Protein AF-A0A962SIF8-F1 (afdb_monomer_lite)

pLDDT: mean 81.46, std 10.1, range [56.31, 92.62]

Sequence (69 aa):
MLEEQLIKAAKGLALIVPAIFLLRWFLSRKAGSPEEWGERHIEDLKRRLASGEIDQESFERQVRDIRES

Secondary structure (DSSP, 8-state):
-HHHHHHHHHHHHHHHHHHHHHHHHHHHHHS--HHHHHHHHHHHHHHHHHTTSS-HHHHHHHHHHHHH-

Radius of gyration: 23.16 Å; chains: 1; bounding box: 43×23×60 Å

Structure (mmCIF, N/CA/C/O backbone):
data_AF-A0A962SIF8-F1
#
_entry.id   AF-A0A962SIF8-F1
#
loop_
_atom_site.group_PDB
_atom_site.id
_atom_site.type_symbol
_atom_site.label_atom_id
_atom_site.label_alt_id
_atom_site.label_comp_id
_atom_site.label_asym_id
_atom_site.label_entity_id
_atom_site.label_seq_id
_atom_site.pdbx_PDB_ins_code
_atom_site.Cartn_x
_atom_site.Cartn_y
_atom_site.Cartn_z
_atom_site.occupancy
_atom_site.B_iso_or_equiv
_atom_site.auth_seq_id
_atom_site.auth_comp_id
_atom_site.auth_asym_id
_atom_site.auth_atom_id
_atom_site.pdbx_PDB_model_num
ATOM 1 N N . MET A 1 1 ? 28.836 -2.885 -35.959 1.00 61.00 1 MET A N 1
ATOM 2 C CA . MET A 1 1 ? 28.854 -3.666 -34.697 1.00 61.00 1 MET A CA 1
ATOM 3 C C . MET A 1 1 ? 28.161 -2.964 -33.526 1.00 61.00 1 MET A C 1
ATOM 5 O O . MET A 1 1 ? 27.212 -3.539 -33.012 1.00 61.00 1 MET A O 1
ATOM 9 N N . LEU A 1 2 ? 28.572 -1.761 -33.086 1.00 67.75 2 LEU A N 1
ATOM 10 C CA . LEU A 1 2 ? 27.911 -1.074 -31.952 1.00 67.75 2 LEU A CA 1
ATOM 11 C C . LEU A 1 2 ? 26.470 -0.632 -32.266 1.00 67.75 2 LEU A C 1
ATOM 13 O O . LEU A 1 2 ? 25.587 -0.801 -31.432 1.00 67.75 2 LEU A O 1
ATOM 17 N N . GLU A 1 3 ? 26.208 -0.143 -33.480 1.00 70.25 3 GLU A N 1
ATOM 18 C CA . GLU A 1 3 ? 24.868 0.305 -33.897 1.00 70.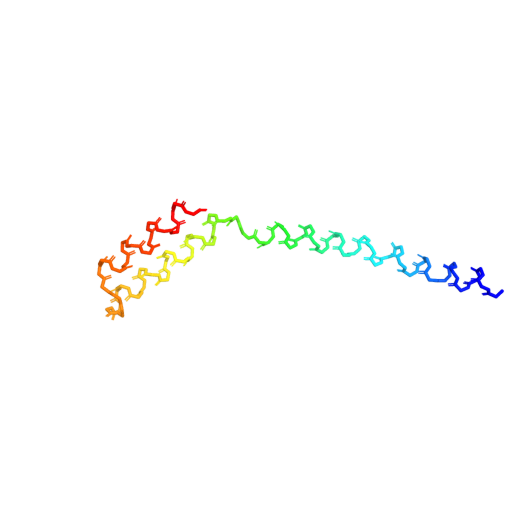25 3 GLU A CA 1
ATOM 19 C C . GLU A 1 3 ? 23.847 -0.840 -33.960 1.00 70.25 3 GLU A C 1
ATOM 21 O O . GLU A 1 3 ? 22.713 -0.691 -33.516 1.00 70.25 3 GLU A O 1
ATOM 26 N N . GLU A 1 4 ? 24.249 -2.023 -34.427 1.00 76.44 4 GLU A N 1
ATOM 27 C CA . GLU A 1 4 ? 23.372 -3.202 -34.485 1.00 76.44 4 GLU A CA 1
ATOM 28 C C . GLU A 1 4 ? 23.005 -3.713 -33.087 1.00 76.44 4 GLU A C 1
ATOM 30 O O . GLU A 1 4 ? 21.854 -4.075 -32.837 1.00 76.44 4 GLU A O 1
ATOM 35 N N . GLN A 1 5 ? 23.966 -3.693 -32.157 1.00 72.56 5 GLN A N 1
ATOM 36 C CA . GLN A 1 5 ? 23.735 -4.021 -30.748 1.00 72.56 5 GLN A CA 1
ATOM 37 C C . GLN A 1 5 ? 22.781 -3.006 -30.103 1.00 72.56 5 GLN A C 1
ATOM 39 O O . GLN A 1 5 ? 21.856 -3.399 -29.392 1.00 72.56 5 GLN A O 1
ATOM 44 N N . LEU A 1 6 ? 22.954 -1.714 -30.406 1.00 77.56 6 LEU A N 1
ATOM 45 C CA . LEU A 1 6 ? 22.101 -0.638 -29.903 1.00 77.56 6 LEU A CA 1
ATOM 46 C C . LEU A 1 6 ? 20.661 -0.769 -30.417 1.00 77.56 6 LEU A C 1
ATOM 48 O O . LEU A 1 6 ? 19.718 -0.663 -29.639 1.00 77.56 6 LEU A O 1
ATOM 52 N N . ILE A 1 7 ? 20.479 -1.077 -31.703 1.00 78.94 7 ILE A N 1
ATOM 53 C CA . ILE A 1 7 ? 19.157 -1.282 -32.313 1.00 78.94 7 ILE A CA 1
ATOM 54 C C . ILE A 1 7 ? 18.475 -2.529 -31.735 1.00 78.94 7 ILE A C 1
ATOM 56 O O . ILE A 1 7 ? 17.270 -2.514 -31.468 1.00 78.94 7 ILE A O 1
ATOM 60 N N . LYS A 1 8 ? 19.228 -3.610 -31.502 1.00 76.75 8 LYS A N 1
ATOM 61 C CA . LYS A 1 8 ? 18.701 -4.840 -30.894 1.00 76.75 8 LYS A CA 1
ATOM 62 C C . LYS A 1 8 ? 18.280 -4.613 -29.438 1.00 76.75 8 LYS A C 1
ATOM 64 O O . LYS A 1 8 ? 17.204 -5.060 -29.043 1.00 76.75 8 LYS A O 1
ATOM 69 N N . ALA A 1 9 ? 19.075 -3.862 -28.674 1.00 77.19 9 ALA A N 1
ATOM 70 C CA . ALA A 1 9 ? 18.746 -3.458 -27.309 1.00 77.19 9 ALA A CA 1
ATOM 71 C C . ALA A 1 9 ? 17.534 -2.508 -27.261 1.00 77.19 9 ALA A C 1
ATOM 73 O O . ALA A 1 9 ? 16.621 -2.715 -26.462 1.00 77.19 9 ALA A O 1
ATOM 74 N N . ALA A 1 10 ? 17.475 -1.518 -28.156 1.00 78.69 10 ALA A N 1
ATOM 75 C CA . ALA A 1 10 ? 16.380 -0.553 -28.240 1.00 78.69 10 ALA A CA 1
ATOM 76 C C . ALA A 1 10 ? 15.035 -1.221 -28.563 1.00 78.69 10 ALA A C 1
ATOM 78 O O . ALA A 1 10 ? 14.022 -0.892 -27.949 1.00 78.69 10 ALA A O 1
ATOM 79 N N . LYS A 1 11 ? 15.020 -2.213 -29.464 1.00 79.75 11 LYS A N 1
ATOM 80 C CA . LYS A 1 11 ? 13.815 -3.008 -29.759 1.00 79.75 11 LYS A CA 1
ATOM 81 C C . LYS A 1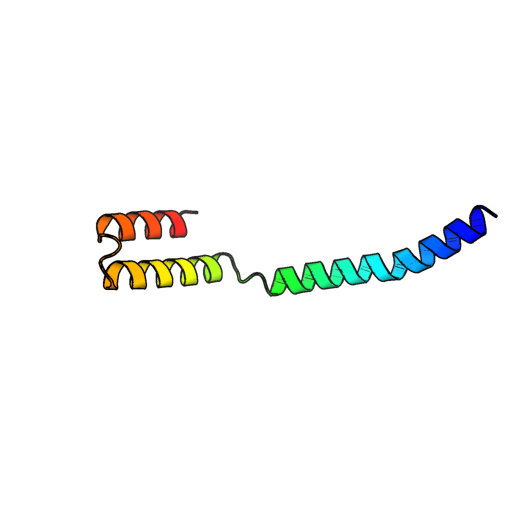 11 ? 13.326 -3.809 -28.547 1.00 79.75 11 LYS A C 1
ATOM 83 O O . LYS A 1 11 ? 12.121 -3.916 -28.348 1.00 79.75 11 LYS A O 1
ATOM 88 N N . GLY A 1 12 ? 14.239 -4.337 -27.729 1.00 74.56 12 GLY A N 1
ATOM 89 C CA . GLY A 1 12 ? 13.886 -5.011 -26.475 1.00 74.56 12 GLY A CA 1
ATOM 90 C C . GLY A 1 12 ? 13.305 -4.045 -25.438 1.00 74.56 12 GLY A C 1
ATOM 91 O O . GLY A 1 12 ? 12.252 -4.305 -24.857 1.00 74.56 12 GLY A O 1
ATOM 92 N N . LEU A 1 13 ? 13.943 -2.886 -25.260 1.00 80.19 13 LEU A N 1
ATOM 93 C CA . LEU A 1 13 ? 13.483 -1.840 -24.341 1.00 80.19 13 LEU A CA 1
ATOM 94 C C . LEU A 1 13 ? 12.117 -1.261 -24.729 1.00 80.19 13 LEU A C 1
ATOM 96 O O . LEU A 1 13 ? 11.307 -0.984 -23.844 1.00 80.19 13 LEU A O 1
ATOM 100 N N . ALA A 1 14 ? 11.828 -1.147 -26.027 1.00 82.69 14 ALA A N 1
ATOM 101 C CA . ALA A 1 14 ? 10.554 -0.639 -26.534 1.00 82.69 14 ALA A CA 1
ATOM 102 C C . ALA A 1 14 ? 9.335 -1.476 -26.102 1.00 82.69 14 ALA A C 1
ATOM 104 O O . ALA A 1 14 ? 8.232 -0.943 -26.064 1.00 82.69 14 ALA A O 1
ATOM 105 N N . LEU A 1 15 ? 9.515 -2.754 -25.745 1.00 81.50 15 LEU A N 1
ATOM 106 C CA . LEU A 1 15 ? 8.454 -3.598 -25.176 1.00 81.50 15 LEU A CA 1
ATOM 107 C C . LEU A 1 15 ? 8.412 -3.537 -23.645 1.00 81.50 15 LEU A C 1
ATOM 109 O O . LEU A 1 15 ? 7.337 -3.546 -23.049 1.00 81.50 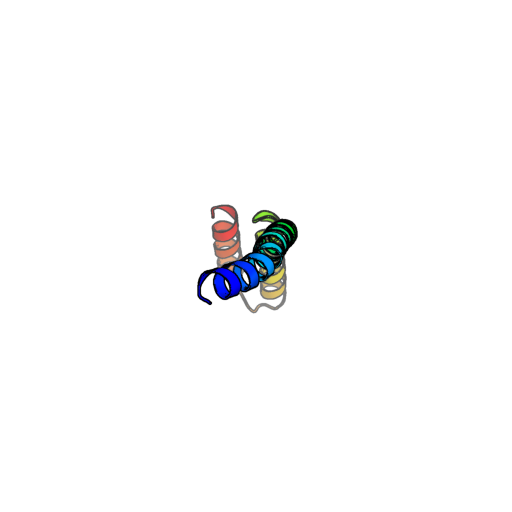15 LEU A O 1
ATOM 113 N N . ILE A 1 16 ? 9.577 -3.450 -23.003 1.00 85.19 16 ILE A N 1
ATOM 114 C CA . ILE A 1 16 ? 9.700 -3.475 -21.541 1.00 85.19 16 ILE A CA 1
ATOM 115 C C . ILE A 1 16 ? 9.135 -2.195 -20.916 1.00 85.19 16 ILE A C 1
ATOM 117 O O . ILE A 1 16 ? 8.376 -2.267 -19.953 1.00 85.19 16 ILE A O 1
ATOM 121 N N . VAL A 1 17 ? 9.461 -1.026 -21.471 1.00 88.56 17 VAL A N 1
ATOM 122 C CA . VAL A 1 17 ? 9.009 0.271 -20.942 1.00 88.56 17 VAL A CA 1
ATOM 123 C C . VAL A 1 17 ? 7.474 0.377 -20.882 1.00 88.56 17 VAL A C 1
ATOM 125 O O . VAL A 1 17 ? 6.954 0.643 -19.796 1.00 88.56 17 VAL A O 1
ATOM 128 N N . PRO A 1 18 ? 6.710 0.124 -21.966 1.00 88.12 18 PRO A N 1
ATOM 129 C CA . PRO A 1 18 ? 5.251 0.169 -21.900 1.00 88.12 18 PRO A CA 1
ATOM 130 C C . PRO A 1 18 ? 4.658 -0.953 -21.040 1.00 88.12 18 PRO A C 1
ATOM 132 O O . PRO A 1 18 ? 3.656 -0.720 -20.368 1.00 88.12 18 PRO A O 1
ATOM 135 N N . ALA A 1 19 ? 5.275 -2.139 -20.986 1.00 89.06 19 ALA A N 1
ATOM 136 C CA . ALA A 1 19 ? 4.819 -3.212 -20.102 1.00 89.06 19 ALA A CA 1
ATOM 137 C C . ALA A 1 19 ? 4.939 -2.824 -18.618 1.00 89.06 19 ALA A C 1
ATOM 139 O O . ALA A 1 19 ? 3.984 -2.992 -17.860 1.00 89.06 19 ALA A O 1
ATOM 140 N N . ILE A 1 20 ? 6.071 -2.240 -18.208 1.00 89.06 20 ILE A N 1
ATOM 141 C CA . ILE A 1 20 ? 6.264 -1.723 -16.846 1.00 89.06 20 ILE A CA 1
ATOM 142 C C . ILE A 1 20 ? 5.287 -0.580 -16.567 1.00 89.06 20 ILE A C 1
ATOM 144 O O . ILE A 1 20 ? 4.712 -0.523 -15.483 1.00 89.06 20 ILE A O 1
ATOM 148 N N . PHE A 1 21 ? 5.057 0.308 -17.536 1.00 91.31 21 PHE A N 1
ATOM 149 C CA . PHE A 1 21 ? 4.118 1.418 -17.385 1.00 91.31 21 PHE A CA 1
ATOM 150 C C . PHE A 1 21 ? 2.674 0.932 -17.181 1.00 91.31 21 PHE A C 1
ATOM 152 O O . PHE A 1 21 ? 1.984 1.398 -16.275 1.00 91.31 21 PHE A O 1
ATOM 159 N N . LEU A 1 22 ? 2.234 -0.060 -17.960 1.00 89.19 22 LEU A N 1
ATOM 160 C CA . LEU A 1 22 ? 0.925 -0.696 -17.800 1.00 89.19 22 LEU A CA 1
ATOM 161 C C . LEU A 1 22 ? 0.817 -1.452 -16.477 1.00 89.19 22 LEU A C 1
ATOM 163 O O . LEU A 1 22 ? -0.206 -1.348 -15.806 1.00 89.19 22 LEU A O 1
ATOM 167 N N . LEU A 1 23 ? 1.868 -2.165 -16.066 1.00 87.75 23 LEU A N 1
ATOM 168 C CA . LEU A 1 23 ? 1.900 -2.857 -14.780 1.00 87.75 23 LEU A CA 1
ATOM 169 C C . LEU A 1 23 ? 1.815 -1.861 -13.616 1.00 87.75 23 LEU A C 1
ATOM 171 O O . LEU A 1 23 ? 1.010 -2.045 -12.709 1.00 87.75 23 LEU A O 1
ATOM 175 N N . ARG A 1 24 ? 2.590 -0.772 -13.668 1.00 83.75 24 ARG A N 1
ATOM 176 C CA . ARG A 1 24 ? 2.553 0.335 -12.701 1.00 83.75 24 ARG A CA 1
ATOM 177 C C . ARG A 1 24 ? 1.156 0.944 -12.628 1.00 83.75 24 ARG A C 1
ATOM 179 O O . ARG A 1 24 ? 0.651 1.145 -11.528 1.00 83.75 24 ARG A O 1
ATOM 186 N N . TRP A 1 25 ? 0.529 1.211 -13.772 1.00 84.38 25 TRP A N 1
ATOM 187 C CA . TRP A 1 25 ? -0.821 1.771 -13.848 1.00 84.38 25 TRP A CA 1
ATOM 188 C C . TRP A 1 25 ? -1.885 0.806 -13.309 1.00 84.38 25 TRP A C 1
ATOM 190 O O . TRP A 1 25 ? -2.755 1.208 -12.539 1.00 84.38 25 TRP A O 1
ATOM 200 N N . PHE A 1 26 ? -1.780 -0.479 -13.642 1.00 81.31 26 PHE A N 1
ATOM 201 C CA . PHE A 1 26 ? -2.686 -1.520 -13.165 1.00 81.31 26 PHE A CA 1
ATOM 202 C C . PHE A 1 26 ? -2.560 -1.748 -11.656 1.00 81.31 26 PHE A C 1
ATOM 204 O O . PHE A 1 26 ? -3.565 -1.819 -10.953 1.00 81.31 26 PHE A O 1
ATOM 211 N N . LEU A 1 27 ? -1.333 -1.796 -11.134 1.00 75.62 27 LEU A N 1
ATOM 212 C CA . LEU A 1 27 ? -1.081 -1.877 -9.696 1.00 75.62 27 LEU A CA 1
ATOM 213 C C . LEU A 1 27 ? -1.535 -0.609 -8.977 1.00 75.62 27 LEU A C 1
ATOM 215 O O . LEU A 1 27 ? -2.089 -0.713 -7.895 1.00 75.62 27 LEU A O 1
ATOM 219 N N . SER A 1 28 ? -1.396 0.568 -9.587 1.00 67.06 28 SER A N 1
ATOM 220 C CA . SER A 1 28 ? -1.930 1.813 -9.024 1.00 67.06 28 SER A CA 1
ATOM 221 C C . SER A 1 28 ? -3.461 1.860 -8.996 1.00 67.06 28 SER A C 1
ATOM 223 O O . SER A 1 28 ? -4.009 2.632 -8.222 1.00 67.06 28 SER A O 1
ATOM 225 N N . ARG A 1 29 ? -4.154 1.059 -9.820 1.00 64.88 29 ARG A N 1
ATOM 226 C CA . ARG A 1 29 ? -5.609 0.848 -9.723 1.00 64.88 29 ARG A CA 1
ATOM 227 C C . ARG A 1 29 ? -6.005 -0.223 -8.703 1.00 64.88 29 ARG A C 1
ATOM 229 O O . ARG A 1 29 ? -7.135 -0.202 -8.235 1.00 64.88 29 ARG A O 1
ATOM 236 N N . LYS A 1 30 ? -5.125 -1.194 -8.427 1.00 58.44 30 LYS A N 1
ATOM 237 C CA . LYS A 1 30 ? -5.368 -2.310 -7.492 1.00 58.44 30 LYS A CA 1
ATOM 238 C C . LYS A 1 30 ? -4.870 -2.057 -6.074 1.00 58.44 30 LYS A C 1
ATOM 240 O O . LYS A 1 30 ? -5.318 -2.741 -5.157 1.00 58.44 30 LYS A O 1
ATOM 245 N N . ALA A 1 31 ? -3.932 -1.134 -5.900 1.00 57.41 31 ALA A N 1
ATOM 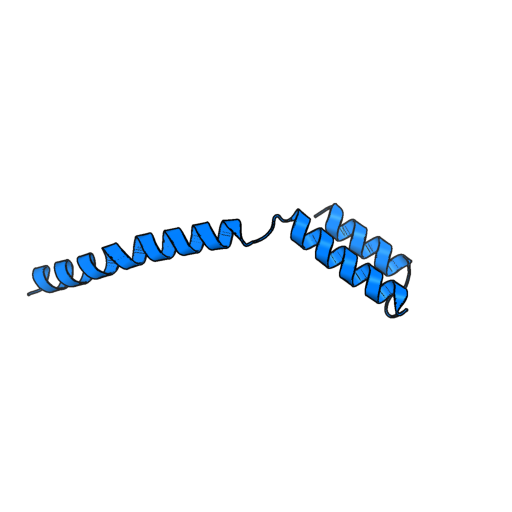246 C CA . ALA A 1 31 ? -3.687 -0.502 -4.622 1.00 57.41 31 ALA A CA 1
ATOM 247 C C . ALA A 1 31 ? -4.977 0.252 -4.309 1.00 57.41 31 ALA A C 1
ATOM 249 O O . ALA A 1 31 ? -5.212 1.326 -4.861 1.00 57.41 31 ALA A O 1
ATOM 250 N N . GLY A 1 32 ? -5.853 -0.405 -3.543 1.00 56.31 32 GLY A N 1
ATOM 251 C CA . GLY A 1 32 ? -7.076 0.188 -3.024 1.00 56.31 32 GLY A CA 1
ATOM 252 C C . GLY A 1 32 ? -6.767 1.563 -2.459 1.00 56.31 32 GLY A C 1
ATOM 253 O O . GLY A 1 32 ? -5.634 1.819 -2.030 1.00 56.31 32 GLY A O 1
ATOM 254 N N . SER A 1 33 ? -7.743 2.465 -2.527 1.00 64.25 33 SER A N 1
ATOM 255 C CA . SER A 1 33 ? -7.560 3.813 -2.002 1.00 64.25 33 SER A CA 1
ATOM 256 C C . SER A 1 33 ? -6.993 3.747 -0.573 1.00 64.25 33 SER A C 1
ATOM 258 O O . SER A 1 33 ? -7.219 2.764 0.141 1.00 64.25 33 SER A O 1
ATOM 260 N N . PRO A 1 34 ? -6.254 4.774 -0.127 1.00 65.06 34 PRO A N 1
ATOM 261 C CA . PRO A 1 34 ? -5.821 4.873 1.268 1.00 65.06 34 PRO A CA 1
ATOM 262 C C . PRO A 1 34 ? -6.968 4.598 2.260 1.00 65.06 34 PRO A C 1
ATOM 264 O O . PRO A 1 34 ? -6.758 3.970 3.295 1.00 65.06 34 PRO A O 1
ATOM 267 N N . GLU A 1 35 ? -8.196 4.962 1.879 1.00 66.44 35 GLU A N 1
ATOM 268 C CA . GLU A 1 35 ? -9.434 4.646 2.597 1.00 66.44 35 GLU A CA 1
ATOM 269 C C . GLU A 1 35 ? -9.732 3.139 2.676 1.00 66.44 35 GLU A C 1
ATOM 271 O O . GLU A 1 35 ? -9.975 2.641 3.771 1.00 66.44 35 GLU A O 1
ATOM 276 N N . GLU A 1 36 ? -9.646 2.376 1.578 1.00 71.19 36 GLU A N 1
ATOM 277 C CA . GLU A 1 36 ? -9.853 0.914 1.608 1.00 71.19 36 GLU A CA 1
ATOM 278 C C . GLU A 1 36 ? -8.817 0.183 2.475 1.00 71.19 36 GLU A C 1
ATOM 280 O O . GLU A 1 36 ? -9.095 -0.886 3.029 1.00 71.19 36 GLU A O 1
ATOM 285 N N . TRP A 1 37 ? -7.596 0.717 2.565 1.00 75.88 37 TRP A N 1
ATOM 286 C CA . TRP A 1 37 ? -6.571 0.173 3.451 1.00 75.88 37 TRP A CA 1
ATOM 287 C C . TRP A 1 37 ? -6.897 0.472 4.920 1.00 75.88 37 TRP A C 1
ATOM 289 O O . TRP A 1 37 ? -6.849 -0.440 5.749 1.00 75.88 37 TRP A O 1
ATOM 299 N N . GLY A 1 38 ? -7.302 1.710 5.223 1.00 78.50 38 GLY A N 1
ATOM 300 C CA . GLY A 1 38 ? -7.735 2.120 6.559 1.00 78.50 38 GLY A CA 1
ATOM 301 C C . GLY A 1 38 ? -8.952 1.334 7.051 1.00 78.50 38 GLY A C 1
ATOM 302 O O . GLY A 1 38 ? -8.960 0.861 8.186 1.00 78.50 38 GLY A O 1
ATOM 303 N N . GLU A 1 39 ? -9.943 1.101 6.189 1.00 80.69 39 GLU A N 1
ATOM 304 C CA . GLU A 1 39 ? -11.136 0.315 6.526 1.00 80.69 39 GLU A CA 1
ATOM 305 C C . GLU A 1 39 ? -10.799 -1.131 6.910 1.00 80.69 39 GLU A C 1
ATOM 307 O O . GLU A 1 39 ? -11.257 -1.606 7.953 1.00 80.69 39 GLU A O 1
ATOM 312 N N . ARG A 1 40 ? -9.941 -1.814 6.136 1.00 83.75 40 ARG A N 1
ATOM 313 C CA . ARG A 1 40 ? -9.495 -3.180 6.475 1.00 83.75 40 ARG A CA 1
ATOM 314 C C . ARG A 1 40 ? -8.720 -3.225 7.787 1.00 83.75 40 ARG A C 1
ATOM 316 O O . ARG A 1 40 ? -8.853 -4.183 8.543 1.00 83.75 40 ARG A O 1
ATOM 323 N N . HIS A 1 41 ? -7.912 -2.203 8.060 1.00 84.56 41 HIS A N 1
ATOM 324 C CA . HIS A 1 41 ? -7.127 -2.134 9.289 1.00 84.56 41 HIS A CA 1
ATOM 325 C C . HIS A 1 41 ? -8.018 -1.907 10.520 1.00 84.56 41 HIS A C 1
ATOM 327 O O . HIS A 1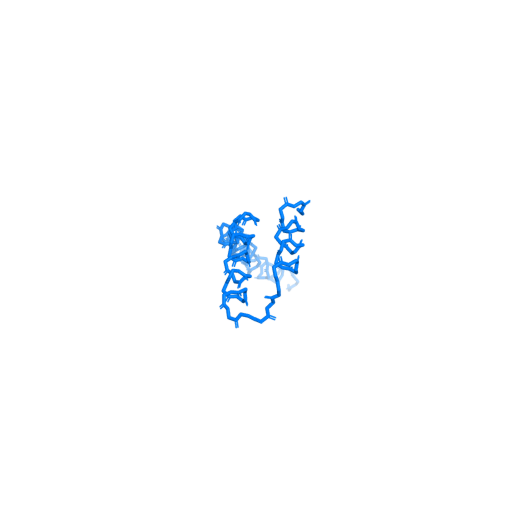 41 ? -7.836 -2.547 11.554 1.00 84.56 41 HIS A O 1
ATOM 333 N N . ILE A 1 42 ? -9.044 -1.059 10.396 1.00 87.69 42 ILE A N 1
ATOM 334 C CA . ILE A 1 42 ? -10.052 -0.849 11.445 1.00 87.69 42 ILE A CA 1
ATOM 335 C C . ILE A 1 42 ? -10.860 -2.132 11.694 1.00 87.69 42 ILE A C 1
ATOM 337 O O . ILE A 1 42 ? -11.208 -2.431 12.839 1.00 87.69 42 ILE A O 1
ATOM 341 N N . GLU A 1 43 ? -11.166 -2.904 10.650 1.00 88.06 43 GLU A N 1
ATOM 342 C CA . GLU A 1 43 ? -11.873 -4.181 10.782 1.00 88.06 43 GLU A CA 1
ATOM 343 C C . GLU A 1 43 ? -11.049 -5.228 11.551 1.00 88.06 43 GLU A C 1
ATOM 345 O O . GLU A 1 43 ? -11.584 -5.902 12.437 1.00 88.06 43 GLU A O 1
ATOM 350 N N . ASP A 1 44 ? -9.741 -5.308 11.294 1.00 90.69 44 ASP A N 1
ATOM 351 C CA . ASP A 1 44 ? -8.833 -6.173 12.054 1.00 90.69 44 ASP A CA 1
ATOM 352 C C . ASP A 1 44 ? -8.751 -5.750 13.531 1.00 90.69 44 ASP A C 1
ATOM 354 O O . ASP A 1 44 ? -8.911 -6.573 14.436 1.00 90.69 44 ASP A O 1
ATOM 358 N N . LEU A 1 45 ? -8.642 -4.445 13.798 1.00 89.75 45 LEU A N 1
ATOM 359 C CA . LEU A 1 45 ? -8.664 -3.904 15.160 1.00 89.75 45 LEU A CA 1
ATOM 360 C C . LEU A 1 45 ? -9.968 -4.236 15.904 1.00 89.75 45 LEU A C 1
ATOM 362 O O . LEU A 1 45 ? -9.926 -4.599 17.079 1.00 89.75 45 LEU A O 1
ATOM 366 N N . LYS A 1 46 ? -11.127 -4.190 15.232 1.00 90.94 46 LYS A N 1
ATOM 367 C CA . LYS A 1 46 ? -12.409 -4.604 15.834 1.00 90.94 46 LYS A CA 1
ATOM 368 C C . LYS A 1 46 ? -12.409 -6.082 16.206 1.00 90.94 46 LYS A C 1
ATOM 370 O O . LYS A 1 46 ? -12.921 -6.445 17.263 1.00 90.94 46 LYS A O 1
ATOM 375 N N . ARG A 1 47 ? -11.837 -6.938 15.354 1.00 91.12 47 ARG A N 1
ATOM 376 C CA . ARG A 1 47 ? -11.715 -8.373 15.638 1.00 91.12 47 ARG A CA 1
ATOM 377 C C . ARG A 1 47 ? -10.829 -8.619 16.861 1.00 91.12 47 ARG A C 1
ATOM 379 O O . ARG A 1 47 ? -11.195 -9.435 17.701 1.00 91.12 47 ARG A O 1
ATOM 386 N N . ARG A 1 48 ? -9.720 -7.886 16.983 1.00 89.19 48 ARG A N 1
ATOM 387 C CA . ARG A 1 48 ? -8.781 -7.974 18.116 1.00 89.19 48 ARG A CA 1
ATOM 388 C C . ARG A 1 48 ? -9.374 -7.445 19.424 1.00 89.19 48 ARG A C 1
ATOM 390 O O . ARG A 1 48 ? -9.113 -7.993 20.490 1.00 89.19 48 ARG A O 1
ATOM 397 N N . LEU A 1 49 ? -10.218 -6.416 19.352 1.00 90.81 49 LEU A N 1
ATOM 398 C CA . LEU A 1 49 ? -10.989 -5.938 20.502 1.00 90.81 49 LEU A CA 1
ATOM 399 C C . LEU A 1 49 ? -12.016 -6.992 20.947 1.00 90.81 49 LEU A C 1
ATOM 401 O O . LEU A 1 49 ? -12.139 -7.283 22.133 1.00 90.81 49 LEU A O 1
ATOM 405 N N . ALA A 1 50 ? -12.719 -7.613 19.995 1.00 91.31 50 ALA A N 1
ATOM 406 C CA . ALA A 1 50 ? -13.702 -8.659 20.281 1.00 91.31 50 ALA A CA 1
ATOM 407 C C . ALA A 1 50 ? -13.073 -9.944 20.852 1.00 91.31 50 ALA A C 1
ATOM 409 O O . ALA A 1 50 ? -13.723 -10.643 21.627 1.00 91.31 50 ALA A O 1
ATOM 410 N N . SER A 1 51 ? -11.822 -10.255 20.498 1.00 91.69 51 SER A N 1
ATOM 411 C CA . SER A 1 51 ? -11.061 -11.359 21.098 1.00 91.69 51 SER A CA 1
ATOM 412 C C . SER A 1 51 ? -10.436 -11.009 22.454 1.00 91.69 51 SER A C 1
ATOM 414 O O . SER A 1 51 ? -9.895 -11.900 23.107 1.00 91.69 51 SER A O 1
ATOM 416 N N . GLY A 1 52 ? -10.506 -9.744 22.886 1.00 91.31 52 GLY A N 1
ATOM 417 C CA . GLY A 1 52 ? -9.857 -9.256 24.105 1.00 91.31 52 GLY A CA 1
ATOM 418 C C . GLY A 1 52 ? -8.330 -9.172 24.005 1.00 91.31 52 GLY A C 1
ATOM 419 O O . GLY A 1 52 ? -7.658 -9.089 25.028 1.00 91.31 52 GLY A O 1
ATOM 420 N N . GLU A 1 53 ? -7.774 -9.218 22.791 1.00 92.44 53 GLU A N 1
ATOM 421 C CA . GLU A 1 53 ? -6.332 -9.090 22.542 1.00 92.44 53 GLU A CA 1
ATOM 422 C C . GLU A 1 53 ? -5.849 -7.643 22.727 1.00 92.44 53 GLU A C 1
ATOM 424 O O . GLU A 1 53 ? -4.693 -7.405 23.074 1.00 92.44 53 GLU A O 1
ATOM 429 N N . ILE A 1 54 ? -6.746 -6.676 22.516 1.00 89.62 54 ILE A N 1
ATOM 430 C CA . ILE A 1 54 ? -6.522 -5.255 22.789 1.00 89.62 54 ILE A CA 1
ATOM 431 C C . ILE A 1 54 ? -7.662 -4.702 23.643 1.00 89.62 54 ILE A C 1
ATOM 433 O O . ILE A 1 54 ? -8.802 -5.161 23.549 1.00 89.62 54 ILE A O 1
ATOM 437 N N . ASP A 1 55 ? -7.357 -3.700 24.461 1.00 92.19 55 ASP A N 1
ATOM 438 C CA . ASP A 1 55 ? -8.361 -2.967 25.227 1.00 92.19 55 ASP A CA 1
ATOM 439 C C . ASP A 1 55 ? -9.053 -1.874 24.386 1.00 92.19 55 ASP A C 1
ATOM 441 O O . ASP A 1 55 ? -8.627 -1.515 23.281 1.00 92.19 55 ASP A O 1
ATOM 445 N N . GLN A 1 56 ? -10.150 -1.343 24.930 1.00 91.12 56 GLN A N 1
ATOM 446 C CA . GLN A 1 56 ? -10.947 -0.293 24.296 1.00 91.12 56 GLN A CA 1
ATOM 447 C C . GLN A 1 56 ? -10.140 0.997 24.055 1.00 91.12 56 GLN A C 1
ATOM 449 O O . GLN A 1 56 ? -10.318 1.643 23.025 1.00 91.12 56 GLN A O 1
ATOM 454 N N . GLU A 1 57 ? -9.233 1.364 24.964 1.00 92.38 57 GLU A N 1
ATOM 455 C CA . GLU A 1 57 ? -8.425 2.587 24.851 1.00 92.38 57 GLU A CA 1
ATOM 456 C C . GLU A 1 57 ? -7.422 2.483 23.688 1.00 92.38 57 GLU A C 1
ATOM 458 O O . GLU A 1 57 ? -7.275 3.394 22.870 1.00 92.38 57 GLU A O 1
ATOM 463 N N . SER A 1 58 ? -6.771 1.330 23.580 1.00 88.81 58 SER A N 1
ATOM 464 C CA . SER A 1 58 ? -5.809 0.950 22.553 1.00 88.81 58 SER A CA 1
ATOM 465 C C . SER A 1 58 ? -6.469 0.853 21.183 1.00 88.81 58 SER A C 1
ATOM 467 O O . SER A 1 58 ? -5.859 1.239 20.182 1.00 88.81 58 SER A O 1
ATOM 469 N N . PHE A 1 59 ? -7.714 0.372 21.125 1.00 91.81 59 PHE A N 1
ATOM 470 C CA . PHE A 1 59 ? -8.530 0.400 19.916 1.00 91.81 59 PHE A CA 1
ATOM 471 C C . PHE A 1 59 ? -8.825 1.841 19.476 1.00 91.81 59 PHE A C 1
ATOM 473 O O . PHE A 1 59 ? -8.541 2.210 18.337 1.00 91.81 59 PHE A O 1
ATOM 480 N N . GLU A 1 60 ? -9.337 2.680 20.379 1.00 90.75 60 GLU A N 1
ATOM 481 C CA . GLU A 1 60 ? -9.703 4.067 20.066 1.00 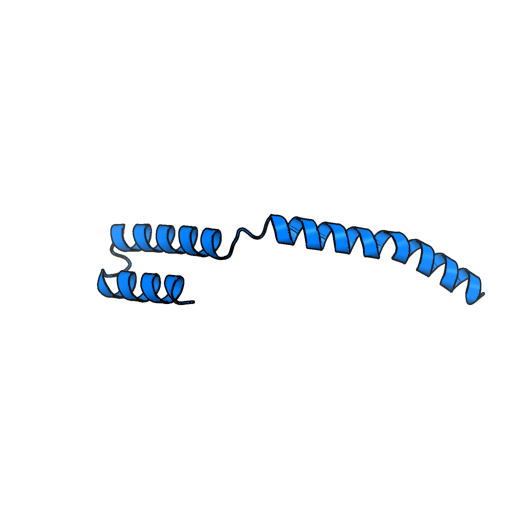90.75 60 GLU A CA 1
ATOM 482 C C . GLU A 1 60 ? -8.505 4.928 19.655 1.00 90.75 60 GLU A C 1
ATOM 484 O O . GLU A 1 60 ? -8.641 5.790 18.784 1.00 90.75 60 GLU A O 1
ATOM 489 N N . ARG A 1 61 ? -7.326 4.692 20.244 1.00 92.62 61 ARG A N 1
ATOM 490 C CA . ARG A 1 61 ? -6.088 5.382 19.859 1.00 92.62 61 ARG A CA 1
ATOM 491 C C . ARG A 1 61 ? -5.668 5.015 18.434 1.00 92.62 61 ARG A C 1
ATOM 493 O O . ARG A 1 61 ? -5.482 5.905 17.614 1.00 92.62 61 ARG A O 1
ATOM 500 N N . GLN A 1 62 ? -5.614 3.723 18.112 1.00 87.31 62 GLN A N 1
ATOM 501 C CA . GLN A 1 62 ? -5.200 3.259 16.782 1.00 87.31 62 GLN A CA 1
ATOM 502 C C . GLN A 1 62 ? -6.194 3.650 15.681 1.00 87.31 62 GLN A C 1
ATOM 504 O O . GLN A 1 62 ? -5.782 4.033 14.591 1.00 87.31 62 GLN A O 1
ATOM 509 N N . VAL A 1 63 ? -7.503 3.611 15.954 1.00 89.38 63 VAL A N 1
ATOM 510 C CA . VAL A 1 63 ? -8.520 4.061 14.986 1.00 89.38 63 VAL A CA 1
ATOM 511 C C . VAL A 1 63 ? -8.390 5.556 14.693 1.00 89.38 63 VAL A C 1
ATOM 513 O O . VAL A 1 63 ? -8.576 5.968 13.549 1.00 89.38 63 VAL A O 1
ATOM 516 N N . ARG A 1 64 ? -8.070 6.369 15.706 1.00 90.19 64 ARG A N 1
ATOM 517 C CA . ARG A 1 64 ? -7.848 7.810 15.543 1.00 90.19 64 ARG A CA 1
ATOM 518 C C . ARG A 1 64 ? -6.623 8.087 14.679 1.00 90.19 64 ARG A C 1
ATOM 520 O O . ARG A 1 64 ? -6.747 8.828 13.712 1.00 90.19 64 ARG A O 1
ATOM 527 N N . ASP A 1 65 ? -5.509 7.413 14.955 1.00 88.00 65 ASP A N 1
ATOM 528 C CA . ASP A 1 65 ? -4.273 7.551 14.177 1.00 88.00 65 ASP A CA 1
ATOM 529 C C . ASP A 1 65 ? -4.486 7.189 12.697 1.00 88.00 65 ASP A C 1
ATOM 531 O O . ASP A 1 65 ? -4.008 7.889 11.812 1.00 88.00 65 ASP A O 1
ATOM 535 N N . ILE A 1 66 ? -5.264 6.138 12.408 1.00 85.56 66 ILE A N 1
ATOM 536 C CA . ILE A 1 66 ? -5.591 5.726 11.029 1.00 85.56 66 ILE A CA 1
ATOM 537 C C . ILE A 1 66 ? -6.466 6.763 10.311 1.00 85.56 66 ILE A C 1
ATOM 539 O O . ILE A 1 66 ? -6.413 6.871 9.090 1.00 85.56 66 ILE A O 1
ATOM 543 N N . ARG A 1 67 ? -7.298 7.505 11.049 1.00 81.00 67 ARG A N 1
ATOM 544 C CA . ARG A 1 67 ? -8.252 8.475 10.489 1.00 81.00 67 ARG A CA 1
ATOM 545 C C . ARG A 1 67 ? -7.674 9.883 10.343 1.00 81.00 67 ARG A C 1
ATOM 547 O O . ARG A 1 67 ? -8.203 10.667 9.561 1.00 81.00 67 ARG A O 1
ATOM 554 N N . GLU A 1 68 ? -6.654 10.204 11.133 1.00 81.00 68 GLU A N 1
ATOM 555 C CA . GLU A 1 68 ? -5.944 11.488 11.122 1.00 81.00 68 GLU A CA 1
ATOM 556 C C . GLU A 1 68 ? -4.647 11.450 10.281 1.00 81.00 68 GLU A C 1
ATOM 558 O O . GLU A 1 68 ? -4.033 12.498 10.074 1.00 81.00 68 GLU A O 1
ATOM 563 N N . SER A 1 69 ? -4.253 10.268 9.782 1.00 60.38 69 SER A N 1
ATOM 564 C CA . SER A 1 69 ? -3.147 10.041 8.832 1.00 60.38 69 SER A CA 1
ATOM 565 C C . SER A 1 69 ? -3.541 10.268 7.374 1.00 60.38 69 SER A C 1
ATOM 567 O O . SER A 1 69 ? -2.589 10.508 6.592 1.00 60.38 69 SER A O 1
#

Foldseek 3Di:
DVVVVVVVVVVVVVVVVVVVVVVVVVVVVVPPPLVVVLVVVLVVLVVCCVVVVDDPVRSVVVNVVSVVD